Protein AF-A0A381U6I8-F1 (afdb_monomer)

Radius of gyration: 32.49 Å; Cα contacts (8 Å, |Δi|>4): 123; chains: 1; bounding box: 77×32×99 Å

Solvent-accessible surface area (backbone atoms only — not comparable to full-atom values): 7948 Å² total; per-residue (Å²): 135,83,81,80,77,75,92,71,79,56,65,40,66,15,83,84,80,64,48,78,37,58,36,44,81,39,62,80,62,62,54,72,64,23,63,78,66,75,34,58,67,69,58,69,40,68,92,40,56,45,62,28,28,57,75,61,49,57,67,33,68,68,45,46,50,50,54,52,51,52,55,49,40,70,77,53,51,96,74,75,63,76,67,75,45,58,11,88,74,34,66,47,64,86,43,49,61,91,74,58,82,70,60,43,29,77,85,67,50,73,48,91,53,86,80,72,70,83,75,75,81,78,82,87,128

InterPro domains:
  IPR001878 Zinc finger, CCHC-type [PS50158] (87-100)

Foldseek 3Di:
DDPDDDDDWPQDQFPPPRDGDTWDWDFQDDLVVCVVVVNVVSNPDPVRIDTGHPVVRCVDPVNVVVVVVVVVCVVPPPPVPVPQPQAPQARDGDDYVVPDPDQHHPVRHGRDDPVVPPPDDDDDD

Structure (mmCIF, N/CA/C/O backbone):
data_AF-A0A381U6I8-F1
#
_entry.id   AF-A0A381U6I8-F1
#
loop_
_atom_site.group_PDB
_atom_site.id
_atom_site.type_symbol
_atom_site.label_atom_id
_atom_site.label_alt_id
_atom_site.label_comp_id
_atom_site.label_asym_id
_atom_site.label_entity_id
_atom_site.label_seq_id
_atom_site.pdbx_PDB_ins_code
_atom_site.Cartn_x
_atom_site.Cartn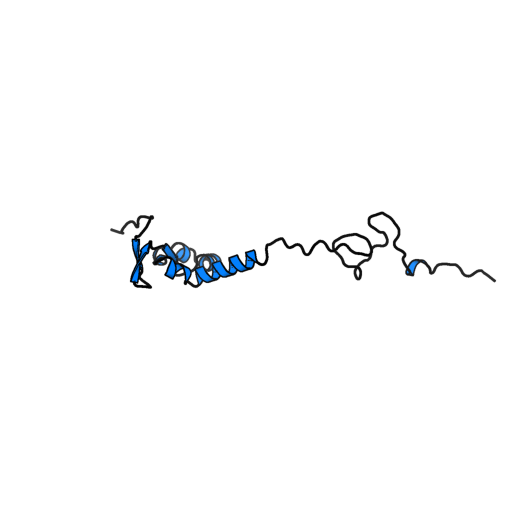_y
_atom_site.Cartn_z
_atom_site.occupancy
_atom_site.B_iso_or_equiv
_atom_site.auth_seq_id
_atom_site.auth_comp_id
_atom_site.auth_asym_id
_atom_site.auth_atom_id
_atom_site.pdbx_PDB_model_num
ATOM 1 N N . MET A 1 1 ? -6.699 6.931 39.848 1.00 33.78 1 MET A N 1
ATOM 2 C CA . MET A 1 1 ? -6.572 5.507 39.461 1.00 33.78 1 MET A CA 1
ATOM 3 C C . MET A 1 1 ? -6.774 5.409 37.953 1.00 33.78 1 MET A C 1
ATOM 5 O O . MET A 1 1 ? -7.890 5.603 37.490 1.00 33.78 1 MET A O 1
ATOM 9 N N . ALA A 1 2 ? -5.698 5.251 37.177 1.00 39.81 2 ALA A N 1
ATOM 10 C CA . ALA A 1 2 ? -5.779 5.159 35.717 1.00 39.81 2 ALA A CA 1
ATOM 11 C C . ALA A 1 2 ? -6.297 3.765 35.328 1.00 39.81 2 ALA A C 1
ATOM 13 O O . ALA A 1 2 ? -5.735 2.764 35.766 1.00 39.81 2 ALA A O 1
ATOM 14 N N . ARG A 1 3 ? -7.395 3.702 34.563 1.00 42.09 3 ARG A N 1
ATOM 15 C CA . ARG A 1 3 ? -7.977 2.438 34.086 1.00 42.09 3 ARG A CA 1
ATOM 16 C C . ARG A 1 3 ? -6.951 1.743 33.193 1.00 42.09 3 ARG A C 1
ATOM 18 O O . ARG A 1 3 ? -6.591 2.265 32.141 1.00 42.09 3 ARG A O 1
ATOM 25 N N . GLN A 1 4 ? -6.481 0.590 33.651 1.00 43.44 4 GLN A N 1
ATOM 26 C CA . GLN A 1 4 ? -5.663 -0.338 32.886 1.00 43.44 4 GLN A CA 1
ATOM 27 C C . GLN A 1 4 ? -6.492 -0.799 31.680 1.00 43.44 4 GLN A C 1
ATOM 29 O O . GLN A 1 4 ? -7.524 -1.447 31.841 1.00 43.44 4 GLN A O 1
ATOM 34 N N . TRP A 1 5 ? -6.111 -0.343 30.486 1.00 49.19 5 TRP A N 1
ATOM 35 C CA . TRP A 1 5 ? -6.815 -0.645 29.242 1.00 49.19 5 TRP A CA 1
ATOM 36 C C . TRP A 1 5 ? -6.384 -2.037 28.781 1.00 49.19 5 TRP A C 1
ATOM 38 O O . TRP A 1 5 ? -5.292 -2.215 28.238 1.00 49.19 5 TRP A O 1
ATOM 48 N N . ASP A 1 6 ? -7.213 -3.029 29.095 1.00 49.78 6 ASP A N 1
ATOM 49 C CA . ASP A 1 6 ? -6.976 -4.422 28.739 1.00 49.78 6 ASP A CA 1
ATOM 50 C C . ASP A 1 6 ? -7.016 -4.599 27.212 1.00 49.78 6 ASP A C 1
ATOM 52 O O . ASP A 1 6 ? -7.842 -4.011 26.507 1.00 49.78 6 ASP A O 1
ATOM 56 N N . LYS A 1 7 ? -6.036 -5.330 26.682 1.00 54.16 7 LYS A N 1
ATOM 57 C CA . LYS A 1 7 ? -5.533 -5.190 25.307 1.00 54.16 7 LYS A CA 1
ATOM 58 C C . LYS A 1 7 ? -6.258 -6.052 24.273 1.00 54.16 7 LYS A C 1
ATOM 60 O O . LYS A 1 7 ? -5.724 -6.248 23.185 1.00 54.16 7 LYS A O 1
ATOM 65 N N . THR A 1 8 ? -7.441 -6.578 24.569 1.00 51.66 8 THR A N 1
ATOM 66 C CA . THR A 1 8 ? -8.108 -7.542 23.682 1.00 51.66 8 THR A CA 1
ATOM 67 C C . THR A 1 8 ? -9.611 -7.263 23.587 1.00 51.66 8 THR A C 1
ATOM 69 O O . THR A 1 8 ? -10.317 -7.203 24.586 1.00 51.66 8 THR A O 1
ATOM 72 N N . ASP A 1 9 ? -10.078 -6.998 22.363 1.00 55.62 9 ASP A N 1
ATOM 73 C CA . ASP A 1 9 ? -11.489 -6.936 21.953 1.00 55.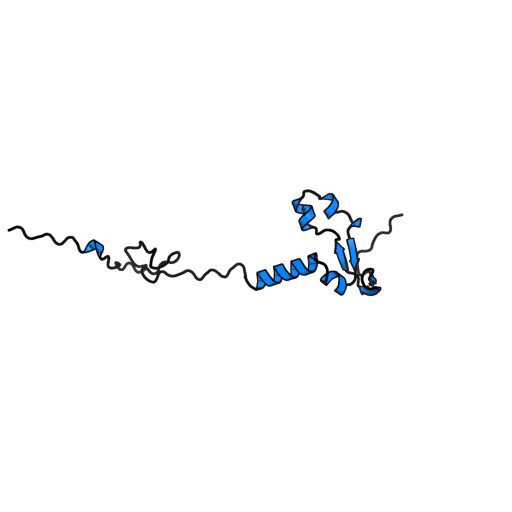62 9 ASP A CA 1
ATOM 74 C C . ASP A 1 9 ? -12.410 -5.957 22.705 1.00 55.62 9 ASP A C 1
ATOM 76 O O . ASP A 1 9 ? -13.419 -6.331 23.309 1.00 55.62 9 ASP A O 1
ATOM 80 N N . SER A 1 10 ? -12.149 -4.652 22.572 1.00 66.06 10 SER A N 1
ATOM 81 C CA . SER A 1 10 ? -13.109 -3.617 22.983 1.00 66.06 10 SER A CA 1
ATOM 82 C C . SER A 1 10 ? -14.293 -3.582 22.005 1.00 66.06 10 SER A C 1
ATOM 84 O O . SER A 1 10 ? -14.330 -2.802 21.053 1.00 66.06 10 SER A O 1
ATOM 86 N N . ARG A 1 11 ? -15.284 -4.455 22.216 1.00 73.25 11 ARG A N 1
ATOM 87 C CA . ARG A 1 11 ? -16.597 -4.335 21.565 1.00 73.25 11 ARG A CA 1
ATOM 88 C C . ARG A 1 11 ? -17.295 -3.100 22.122 1.00 73.25 11 ARG A C 1
ATOM 90 O O . ARG A 1 11 ? -17.460 -2.969 23.332 1.00 73.25 11 ARG A O 1
ATOM 97 N N . GLY A 1 12 ? -17.701 -2.185 21.252 1.00 84.25 12 GLY A N 1
ATOM 98 C CA . GLY A 1 12 ? -18.273 -0.920 21.690 1.00 84.25 12 GLY A CA 1
ATOM 99 C C . GLY A 1 12 ? -18.870 -0.105 20.558 1.00 84.25 12 GLY A C 1
ATOM 100 O O . GLY A 1 12 ? -18.839 -0.489 19.389 1.00 84.25 12 GLY A O 1
ATOM 101 N N . LYS A 1 13 ? -19.447 1.038 20.926 1.00 89.06 13 LYS A N 1
ATOM 102 C CA . LYS A 1 13 ? -19.983 2.002 19.970 1.00 89.06 13 LYS A CA 1
ATOM 103 C C . LYS A 1 13 ? -18.830 2.755 19.309 1.00 89.06 13 LYS A C 1
ATOM 105 O O . LYS A 1 13 ? -18.057 3.423 19.990 1.00 89.06 13 LYS A O 1
ATOM 110 N N . CYS A 1 14 ? -18.726 2.673 17.987 1.00 87.75 14 CYS A N 1
ATOM 111 C CA . CYS A 1 14 ? -17.749 3.428 17.215 1.00 87.75 14 CYS A CA 1
ATOM 112 C C . CYS A 1 14 ? -18.010 4.937 17.371 1.00 87.75 14 CYS A C 1
ATOM 114 O O . CYS A 1 14 ? -19.127 5.375 17.084 1.00 87.75 14 CYS A O 1
ATOM 116 N N . PRO A 1 15 ? -17.016 5.753 17.759 1.00 87.12 15 PRO A N 1
ATOM 117 C CA . PRO A 1 15 ? -17.203 7.195 17.929 1.00 87.12 15 PRO A CA 1
ATOM 118 C C . PRO A 1 15 ? -17.381 7.939 16.596 1.00 87.12 15 PRO A C 1
ATOM 120 O O . PRO A 1 15 ? -17.862 9.065 16.593 1.00 87.12 15 PRO A O 1
ATOM 123 N N . VAL A 1 16 ? -17.020 7.315 15.469 1.00 86.56 16 VAL A N 1
ATOM 124 C CA . VAL A 1 16 ? -17.126 7.917 14.131 1.00 86.56 16 VAL A CA 1
ATOM 125 C C . VAL A 1 16 ? -18.507 7.682 13.521 1.00 86.56 16 VAL A C 1
ATOM 127 O O . VAL A 1 16 ? -19.173 8.629 13.121 1.00 86.56 16 VAL A O 1
ATOM 130 N N . CYS A 1 17 ? -18.959 6.426 13.449 1.00 90.12 17 CYS A N 1
ATOM 131 C CA . CYS A 1 17 ? -20.225 6.076 12.789 1.00 90.12 17 CYS A CA 1
ATOM 132 C C . CYS A 1 17 ? -21.364 5.710 13.750 1.00 90.12 17 CYS A C 1
ATOM 134 O O . CYS A 1 17 ? -22.482 5.462 13.308 1.00 90.12 17 CYS A O 1
ATOM 136 N N . GLY A 1 18 ? -21.096 5.606 15.054 1.00 86.75 18 GLY A N 1
ATOM 137 C CA . GLY A 1 18 ? -22.096 5.260 16.063 1.00 86.75 18 GLY A CA 1
ATOM 138 C C . GLY A 1 18 ? -22.542 3.793 16.079 1.00 86.75 18 GLY A C 1
ATOM 139 O O . GLY A 1 18 ? -23.402 3.447 16.887 1.00 86.75 18 GLY A O 1
ATOM 140 N N . GLN A 1 19 ? -21.985 2.927 15.228 1.00 88.75 19 GLN A N 1
ATOM 141 C CA . GLN A 1 19 ? -22.334 1.502 15.180 1.00 88.75 19 GLN A CA 1
ATOM 142 C C . GLN A 1 19 ? -21.631 0.706 16.285 1.00 88.75 19 GLN A C 1
ATOM 144 O O . GLN A 1 19 ? -20.475 0.981 16.602 1.00 88.75 19 GLN A O 1
ATOM 149 N N . HIS A 1 20 ? -22.303 -0.308 16.836 1.00 88.00 20 HIS A N 1
ATOM 150 C CA . HIS A 1 20 ? -21.683 -1.265 17.755 1.00 88.00 20 HIS A CA 1
ATOM 151 C C . HIS A 1 20 ? -20.894 -2.315 16.972 1.00 88.00 20 HIS A C 1
ATOM 153 O O . HIS A 1 20 ? -21.460 -3.027 16.146 1.00 88.00 20 HIS A O 1
ATOM 159 N N . ALA A 1 21 ? -19.592 -2.399 17.223 1.00 85.75 21 ALA A N 1
ATOM 160 C CA . ALA A 1 21 ? -18.692 -3.340 16.568 1.00 85.75 21 ALA A CA 1
ATOM 161 C C . ALA A 1 21 ? -17.458 -3.596 17.442 1.00 85.75 21 ALA A C 1
ATOM 163 O O . ALA A 1 21 ? -17.241 -2.920 18.449 1.00 85.75 21 ALA A O 1
ATOM 164 N N . THR A 1 22 ? -16.622 -4.547 17.037 1.00 87.44 22 THR A N 1
ATOM 165 C CA . THR A 1 22 ? -15.250 -4.637 17.544 1.00 87.44 22 THR A CA 1
ATOM 166 C C . THR A 1 22 ? -14.474 -3.399 17.092 1.00 87.44 22 THR A C 1
ATOM 168 O O . THR A 1 22 ? -14.527 -3.023 15.914 1.00 87.44 22 THR A O 1
ATOM 171 N N . LEU A 1 23 ? -13.800 -2.740 18.033 1.00 86.88 23 LEU A N 1
ATOM 172 C CA . LEU A 1 23 ? -13.030 -1.533 17.769 1.00 86.88 23 LEU A CA 1
ATOM 173 C C . LEU A 1 23 ? -11.539 -1.859 17.632 1.00 86.88 23 LEU A C 1
ATOM 175 O O . LEU A 1 23 ? -10.938 -2.464 18.515 1.00 86.88 23 LEU A O 1
ATOM 179 N N . ASP A 1 24 ? -10.957 -1.406 16.530 1.00 85.00 24 ASP A N 1
ATOM 180 C CA . ASP A 1 24 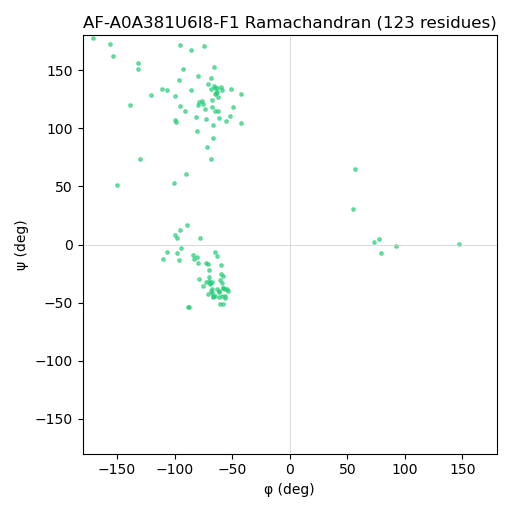? -9.543 -1.527 16.191 1.00 85.00 24 ASP A CA 1
ATOM 181 C C . ASP A 1 24 ? -8.811 -0.232 16.603 1.00 85.00 24 ASP A C 1
ATOM 183 O O . ASP A 1 24 ? -9.382 0.863 16.477 1.00 85.00 24 ASP A O 1
ATOM 187 N N . PRO A 1 25 ? -7.576 -0.306 17.126 1.00 84.94 25 PRO A N 1
ATOM 188 C CA . PRO A 1 25 ? -6.809 0.874 17.506 1.00 84.94 25 PRO A CA 1
ATOM 189 C C . PRO A 1 25 ? -6.279 1.625 16.274 1.00 84.94 25 PRO A C 1
ATOM 191 O O . PRO A 1 25 ? -5.413 1.144 15.549 1.00 84.94 25 PRO A O 1
ATOM 194 N N . GLN A 1 26 ? -6.729 2.862 16.089 1.00 82.88 26 GLN A N 1
ATOM 195 C CA . GLN A 1 26 ? -6.246 3.791 15.072 1.00 82.88 26 GLN A CA 1
ATOM 196 C C . GLN A 1 26 ? -5.387 4.885 15.713 1.00 82.88 26 GLN A C 1
ATOM 198 O O . GLN A 1 26 ? -5.792 5.524 16.680 1.00 82.88 26 GLN A O 1
ATOM 203 N N . HIS A 1 27 ? -4.223 5.172 15.134 1.00 78.94 27 HIS A N 1
ATOM 204 C CA . HIS A 1 27 ? -3.397 6.301 15.564 1.00 78.94 27 HIS A CA 1
ATOM 205 C C . HIS A 1 27 ? -3.856 7.592 14.860 1.00 78.94 27 HIS A C 1
ATOM 207 O O . HIS A 1 27 ? -4.036 7.593 13.645 1.00 78.94 27 HIS A O 1
ATOM 213 N N . ILE A 1 28 ? -4.028 8.696 15.599 1.00 79.94 28 ILE A N 1
ATOM 214 C CA . ILE A 1 28 ? -4.369 10.027 15.044 1.00 79.94 28 ILE A CA 1
ATOM 215 C C . ILE A 1 28 ? -3.208 10.596 14.213 1.00 79.94 28 ILE A C 1
ATOM 217 O O . ILE A 1 28 ? -3.413 11.333 13.254 1.00 79.94 28 ILE A O 1
ATOM 221 N N . THR A 1 29 ? -1.970 10.273 14.587 1.00 76.06 29 THR A N 1
ATOM 222 C CA . THR A 1 29 ? -0.771 10.627 13.821 1.00 76.06 29 THR A CA 1
ATOM 223 C C . THR A 1 29 ? -0.043 9.352 13.444 1.00 76.06 29 THR A C 1
ATOM 225 O O . THR A 1 29 ? 0.251 8.538 14.321 1.00 76.06 29 THR A O 1
ATOM 228 N N . SER A 1 30 ? 0.274 9.198 12.164 1.00 70.19 30 SER A N 1
ATOM 229 C CA . SER A 1 30 ? 0.980 8.039 11.631 1.00 70.19 30 SER A CA 1
ATOM 230 C C . SER A 1 30 ? 2.348 7.875 12.302 1.00 70.19 30 SER A C 1
ATOM 232 O O . SER A 1 30 ? 3.123 8.831 12.388 1.00 70.19 30 SER A O 1
ATOM 234 N N . GLN A 1 31 ? 2.672 6.651 12.728 1.00 67.19 31 GLN A N 1
ATOM 235 C CA . GLN A 1 31 ? 3.951 6.334 13.379 1.00 67.19 31 GLN A CA 1
ATOM 236 C C . GLN A 1 31 ? 5.156 6.725 12.507 1.00 67.19 31 GLN A C 1
ATOM 238 O O . GLN A 1 31 ? 6.050 7.422 12.985 1.00 67.19 31 GLN A O 1
ATOM 243 N N . GLY A 1 32 ? 5.118 6.425 11.203 1.00 67.69 32 GLY A N 1
ATOM 244 C CA . GLY A 1 32 ? 6.225 6.738 10.290 1.00 67.69 32 GLY A CA 1
ATOM 245 C C . GLY A 1 32 ? 6.559 8.232 10.180 1.00 67.69 32 GLY A C 1
ATOM 246 O O . GLY A 1 32 ? 7.724 8.591 10.031 1.00 67.69 32 GLY A O 1
ATOM 247 N N . ASN A 1 33 ? 5.574 9.127 10.334 1.00 66.69 33 ASN A N 1
ATOM 248 C CA . ASN A 1 33 ? 5.834 10.572 10.326 1.00 66.69 33 ASN A CA 1
ATOM 249 C C . ASN A 1 33 ? 6.539 11.032 11.614 1.00 66.69 33 ASN A C 1
ATOM 251 O O . ASN A 1 33 ? 7.346 11.957 11.605 1.00 66.69 33 ASN A O 1
ATOM 255 N N . THR A 1 34 ? 6.250 10.368 12.736 1.00 64.12 34 THR A N 1
ATOM 256 C CA . THR A 1 34 ? 6.857 10.693 14.034 1.00 64.12 34 THR A CA 1
ATOM 257 C C . THR A 1 34 ? 8.278 10.147 14.183 1.00 64.12 34 THR A C 1
ATOM 259 O O . THR A 1 34 ? 9.098 10.771 14.857 1.00 64.12 34 THR A O 1
ATOM 262 N N . GLU A 1 35 ? 8.590 9.031 13.518 1.00 62.66 35 GLU A N 1
ATOM 263 C CA . GLU A 1 35 ? 9.931 8.432 13.497 1.00 62.66 35 GLU A CA 1
ATOM 264 C C . GLU A 1 35 ? 10.917 9.272 12.671 1.00 62.66 35 GLU A C 1
ATOM 266 O O . GLU A 1 35 ? 12.022 9.545 13.136 1.00 62.66 35 GLU A O 1
ATOM 271 N N . GLY A 1 36 ? 10.501 9.777 11.503 1.00 61.94 36 GLY A N 1
ATOM 272 C CA . GLY A 1 36 ? 11.349 10.618 10.645 1.00 61.94 36 GLY A CA 1
ATOM 273 C C . GLY A 1 36 ? 11.647 12.019 11.202 1.00 61.94 36 GLY A C 1
ATOM 274 O O . GLY A 1 36 ? 12.646 12.627 10.830 1.00 61.94 36 GLY A O 1
ATOM 275 N N . ALA A 1 37 ? 10.813 12.526 12.115 1.00 66.88 37 ALA A N 1
ATOM 276 C CA . ALA A 1 37 ? 10.930 13.874 12.681 1.00 66.88 37 ALA A CA 1
ATOM 277 C C . ALA A 1 37 ? 11.598 13.919 14.073 1.00 66.88 37 ALA A C 1
ATOM 279 O O . ALA A 1 37 ? 11.577 14.962 14.725 1.00 66.88 37 ALA A O 1
ATOM 280 N N . ASN A 1 38 ? 12.156 12.801 14.562 1.00 69.94 38 ASN A N 1
ATOM 281 C CA . ASN A 1 38 ? 12.676 12.657 15.932 1.00 69.94 38 ASN A CA 1
ATOM 282 C C . ASN A 1 38 ? 11.635 13.004 17.025 1.00 69.94 38 ASN A C 1
ATOM 284 O O . ASN A 1 38 ? 11.959 13.461 18.120 1.00 69.94 38 ASN A O 1
ATOM 288 N N . GLN A 1 39 ? 10.350 12.776 16.744 1.00 72.06 39 GLN A N 1
ATOM 289 C CA . GLN A 1 39 ? 9.246 13.055 17.663 1.00 72.06 39 GLN A CA 1
ATOM 290 C C . GLN A 1 39 ? 8.785 11.769 18.356 1.00 72.06 39 GLN A C 1
ATOM 292 O O . GLN A 1 39 ? 7.604 11.428 18.368 1.00 72.06 39 GLN A O 1
ATOM 297 N N . GLN A 1 40 ? 9.728 11.049 18.967 1.00 68.81 40 GLN A N 1
ATOM 298 C CA . GLN A 1 40 ? 9.500 9.735 19.591 1.00 68.81 40 GLN A CA 1
ATOM 299 C C . GLN A 1 40 ? 8.415 9.766 20.682 1.00 68.81 40 GLN A C 1
ATOM 301 O O . GLN A 1 40 ? 7.724 8.772 20.912 1.00 68.81 40 GLN A O 1
ATOM 306 N N . TRP A 1 41 ? 8.214 10.924 21.322 1.00 71.38 41 TRP A N 1
ATOM 307 C CA . TRP A 1 41 ? 7.137 11.120 22.291 1.00 71.38 41 TRP A CA 1
ATOM 308 C C . TRP A 1 41 ? 5.752 10.974 21.647 1.00 71.38 41 TRP A C 1
ATOM 310 O O . TRP A 1 41 ? 4.864 10.370 22.241 1.00 71.38 41 TRP A O 1
ATOM 320 N N . LEU A 1 42 ? 5.570 11.456 20.412 1.00 68.19 42 LEU A N 1
ATOM 321 C CA . LEU A 1 42 ? 4.315 11.333 19.672 1.00 68.19 42 LEU A CA 1
ATOM 322 C C . LEU A 1 42 ? 4.049 9.887 19.250 1.00 68.19 42 LEU A C 1
ATOM 324 O O . LEU A 1 42 ? 2.887 9.501 19.186 1.00 68.19 42 LEU A O 1
ATOM 328 N N . ALA A 1 43 ? 5.099 9.106 18.981 1.00 65.75 43 ALA A N 1
ATOM 329 C CA . ALA A 1 43 ? 4.987 7.697 18.608 1.00 65.75 43 ALA A CA 1
ATOM 330 C C . ALA A 1 43 ? 4.520 6.820 19.783 1.00 65.75 43 ALA A C 1
ATOM 332 O O . ALA A 1 43 ? 3.795 5.848 19.588 1.00 65.75 43 ALA A O 1
ATOM 333 N N . ARG A 1 44 ? 4.934 7.169 21.009 1.00 66.62 44 ARG A N 1
ATOM 334 C CA . ARG A 1 44 ? 4.645 6.410 22.240 1.00 66.62 44 ARG A CA 1
ATOM 335 C C . ARG A 1 44 ? 3.468 6.965 23.047 1.00 66.62 44 ARG A C 1
ATOM 337 O O . ARG A 1 44 ? 3.063 6.348 24.032 1.00 66.62 44 ARG A O 1
ATOM 344 N N . ASN A 1 45 ? 2.924 8.122 22.662 1.00 70.56 45 ASN A N 1
ATOM 345 C CA . ASN A 1 45 ? 1.821 8.749 23.380 1.00 70.56 45 ASN A CA 1
ATOM 346 C C . ASN A 1 45 ? 0.508 7.986 23.150 1.00 70.56 45 ASN A C 1
ATOM 348 O O . ASN A 1 45 ? -0.117 8.092 22.094 1.00 70.56 45 ASN A O 1
ATOM 352 N N . GLN A 1 46 ? 0.059 7.280 24.187 1.00 61.44 46 GLN A N 1
ATOM 353 C CA . GLN A 1 46 ? -1.195 6.521 24.198 1.00 61.44 46 GLN A CA 1
ATOM 354 C C . GLN A 1 46 ? -2.425 7.406 23.945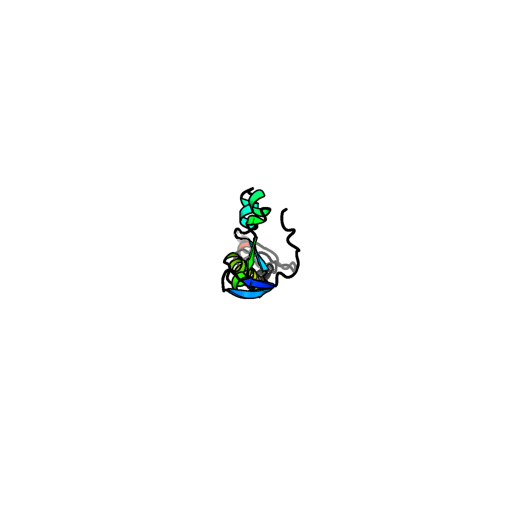 1.00 61.44 46 GLN A C 1
ATOM 356 O O . GLN A 1 46 ? -3.409 6.930 23.389 1.00 61.44 46 GLN A O 1
ATOM 361 N N . GLY A 1 47 ? -2.352 8.708 24.256 1.00 72.56 47 GLY A N 1
ATOM 362 C CA . GLY A 1 47 ? -3.424 9.669 23.971 1.00 72.56 47 GLY A CA 1
ATOM 363 C C . GLY A 1 47 ? -3.699 9.895 22.480 1.00 72.56 47 GLY A C 1
ATOM 364 O O . GLY A 1 47 ? -4.651 10.588 22.135 1.00 72.56 47 GLY A O 1
ATOM 365 N N . LYS A 1 48 ? -2.884 9.326 21.584 1.00 73.25 48 LYS A N 1
ATOM 366 C CA . LYS A 1 48 ? -3.111 9.363 20.135 1.00 73.25 48 LYS A CA 1
ATOM 367 C C . LYS A 1 48 ? -3.839 8.146 19.581 1.00 73.25 48 LYS A C 1
ATOM 369 O O . LYS A 1 48 ? -4.062 8.103 18.373 1.00 73.25 48 LYS A O 1
ATOM 374 N N . ILE A 1 49 ? -4.153 7.157 20.408 1.00 79.25 49 ILE A N 1
ATOM 375 C CA . ILE A 1 49 ? -4.823 5.941 19.959 1.00 79.25 49 ILE A CA 1
ATOM 376 C C . ILE A 1 49 ? -6.321 6.111 20.195 1.00 79.25 49 ILE A C 1
ATOM 378 O O . ILE A 1 49 ? -6.769 6.288 21.325 1.00 79.25 49 ILE A O 1
ATOM 382 N N . VAL A 1 50 ? -7.097 6.059 19.118 1.00 83.62 50 VAL A N 1
ATOM 383 C CA . VAL A 1 50 ? -8.560 6.042 19.154 1.00 83.62 50 VAL A CA 1
ATOM 384 C C . VAL A 1 50 ? -9.053 4.675 18.706 1.00 83.62 50 VAL A C 1
ATOM 386 O O . VAL A 1 50 ? -8.589 4.137 17.708 1.00 83.62 50 VAL A O 1
ATOM 389 N N . HIS A 1 51 ? -9.999 4.100 19.439 1.00 86.69 51 HIS A N 1
ATOM 390 C CA . HIS A 1 51 ? -10.602 2.816 19.091 1.00 86.69 51 HIS A CA 1
ATOM 391 C C . HIS A 1 51 ? -11.836 3.055 18.212 1.00 86.69 51 HIS A C 1
ATOM 393 O O . HIS A 1 51 ? -12.812 3.662 18.658 1.00 86.69 51 HIS A O 1
ATOM 399 N N . ILE A 1 52 ? -11.796 2.602 16.957 1.00 89.06 52 ILE A N 1
ATOM 400 C CA . ILE A 1 52 ? -12.863 2.811 15.962 1.00 89.06 52 ILE A CA 1
ATOM 401 C C . ILE A 1 52 ? -13.217 1.499 15.258 1.00 89.06 52 ILE A C 1
ATOM 403 O O . ILE A 1 52 ? -12.414 0.575 15.222 1.00 89.06 52 ILE A O 1
ATOM 407 N N . CYS A 1 53 ? -14.425 1.375 14.699 1.00 90.50 53 CYS A N 1
ATOM 408 C CA . CYS A 1 53 ? -14.797 0.140 14.002 1.00 90.50 53 CYS A CA 1
ATOM 409 C C . CYS A 1 53 ? -13.944 -0.072 12.746 1.00 90.50 53 CYS A C 1
ATOM 411 O O . CYS A 1 53 ? -13.521 0.896 12.107 1.00 90.50 53 CYS A O 1
ATOM 413 N N . ARG A 1 54 ? -13.759 -1.337 12.341 1.00 87.44 54 ARG A N 1
ATOM 414 C CA . ARG A 1 54 ? -12.901 -1.689 11.199 1.00 87.44 54 ARG A CA 1
ATOM 415 C C . ARG A 1 54 ? -13.269 -0.955 9.907 1.00 87.44 54 ARG A C 1
ATOM 417 O O . ARG A 1 54 ? -12.397 -0.469 9.200 1.00 87.44 54 ARG A O 1
ATOM 424 N N . LYS A 1 55 ? -14.567 -0.771 9.650 1.00 88.69 55 LYS A N 1
ATOM 425 C CA . LYS A 1 55 ? -15.056 -0.005 8.494 1.00 88.69 55 LYS A CA 1
ATOM 426 C C . LYS A 1 55 ? -14.548 1.441 8.491 1.00 88.69 55 LYS A C 1
ATOM 428 O O . LYS A 1 55 ? -14.143 1.935 7.447 1.00 88.69 55 LYS A O 1
ATOM 433 N N . CYS A 1 56 ? -14.581 2.118 9.639 1.00 87.69 56 CYS A N 1
ATOM 434 C CA . CYS A 1 56 ? -14.074 3.485 9.761 1.00 87.69 56 CYS A CA 1
ATOM 435 C C . CYS A 1 56 ? -12.543 3.521 9.782 1.00 87.69 56 CYS A C 1
ATOM 437 O O . CYS A 1 56 ? -11.962 4.426 9.197 1.00 87.69 56 CYS A O 1
ATOM 439 N N . HIS A 1 57 ? -11.894 2.525 10.390 1.00 86.19 57 HIS A N 1
ATOM 440 C CA . HIS A 1 57 ? -10.441 2.358 10.342 1.00 86.19 57 HIS A CA 1
ATOM 441 C C . HIS A 1 57 ? -9.928 2.279 8.896 1.00 86.19 57 HIS A C 1
ATOM 443 O O . HIS A 1 57 ? -9.005 2.995 8.516 1.00 86.19 57 HIS A O 1
ATOM 449 N N . ASP A 1 58 ? -10.583 1.490 8.046 1.00 84.56 58 ASP A N 1
ATOM 450 C CA . ASP A 1 58 ? -10.161 1.290 6.655 1.00 84.56 58 ASP A CA 1
ATOM 451 C C . ASP A 1 58 ? -10.414 2.512 5.752 1.00 84.56 58 ASP A C 1
ATOM 453 O O . ASP A 1 58 ? -9.812 2.635 4.685 1.00 84.56 58 ASP A O 1
ATOM 457 N N . GLN A 1 59 ? -11.252 3.453 6.199 1.00 84.44 59 GLN A N 1
ATOM 458 C CA . GLN A 1 59 ? -11.465 4.750 5.547 1.00 84.44 59 GLN A CA 1
ATOM 459 C C . GLN A 1 59 ? -10.429 5.807 5.948 1.00 84.44 59 GLN A C 1
ATOM 461 O O . GLN A 1 59 ? -10.396 6.882 5.348 1.00 84.44 59 GLN A O 1
ATOM 466 N N . MET A 1 60 ? -9.584 5.544 6.947 1.00 82.00 60 MET A N 1
ATOM 467 C CA . MET A 1 60 ? -8.570 6.504 7.374 1.00 82.00 60 MET A CA 1
ATOM 468 C C . MET A 1 60 ? -7.497 6.672 6.300 1.00 82.00 60 MET A C 1
ATOM 470 O O . MET A 1 60 ? -7.089 5.710 5.645 1.00 82.00 60 MET A O 1
ATOM 474 N N . ALA A 1 61 ? -7.003 7.905 6.149 1.00 77.31 61 ALA A N 1
ATOM 475 C CA . ALA A 1 61 ? -5.989 8.258 5.154 1.00 77.31 61 ALA A CA 1
ATOM 476 C C . ALA A 1 61 ? -4.745 7.362 5.245 1.00 77.31 61 ALA A C 1
ATOM 478 O O . ALA A 1 61 ? -4.244 6.912 4.217 1.00 77.31 61 ALA A O 1
ATOM 479 N N . ASP A 1 62 ? -4.310 7.036 6.464 1.00 74.44 62 ASP A N 1
ATOM 480 C CA . ASP A 1 62 ? -3.191 6.123 6.698 1.00 74.44 62 ASP A CA 1
ATOM 481 C C . ASP A 1 62 ? -3.461 4.714 6.158 1.00 74.44 62 ASP A C 1
ATOM 483 O O . ASP A 1 62 ? -2.606 4.142 5.482 1.00 74.44 62 ASP A O 1
ATOM 487 N N . SER A 1 63 ? -4.652 4.162 6.416 1.00 76.88 63 SER A N 1
ATOM 488 C CA . SER A 1 63 ? -5.033 2.825 5.942 1.00 76.88 63 SER A CA 1
ATOM 489 C C . SER A 1 63 ? -5.150 2.797 4.415 1.00 76.88 63 SER A C 1
ATOM 491 O O . SER A 1 63 ? -4.563 1.944 3.747 1.00 76.88 63 SER A O 1
ATOM 493 N N . MET A 1 64 ? -5.800 3.806 3.827 1.00 81.56 64 MET A N 1
ATOM 494 C CA . MET A 1 64 ? -5.886 3.951 2.372 1.00 81.56 64 MET A CA 1
ATOM 495 C C . MET A 1 64 ? -4.511 4.113 1.714 1.00 81.56 64 MET A C 1
ATOM 497 O O . MET A 1 64 ? -4.277 3.544 0.646 1.00 81.56 64 MET A O 1
ATOM 501 N N . MET A 1 65 ? -3.601 4.880 2.323 1.00 81.00 65 MET A N 1
ATOM 502 C CA . MET A 1 65 ? -2.250 5.080 1.799 1.00 81.00 65 MET A CA 1
ATOM 503 C C . MET A 1 65 ? -1.454 3.773 1.814 1.00 81.00 65 MET A C 1
ATOM 505 O O . MET A 1 65 ? -0.852 3.436 0.796 1.00 81.00 65 MET A O 1
ATOM 509 N N . ARG A 1 66 ? -1.509 2.994 2.905 1.00 80.69 66 ARG A N 1
ATOM 510 C CA . ARG A 1 66 ? -0.877 1.662 2.973 1.00 80.69 66 ARG A CA 1
ATOM 511 C C . ARG A 1 66 ? -1.409 0.735 1.885 1.00 80.69 66 ARG A C 1
ATOM 513 O O . ARG A 1 66 ? -0.621 0.261 1.076 1.00 80.69 66 ARG A O 1
ATOM 520 N N . ASN A 1 67 ? -2.732 0.613 1.765 1.00 82.75 67 ASN A N 1
ATOM 521 C CA . ASN A 1 67 ? -3.365 -0.219 0.737 1.00 82.75 67 ASN A CA 1
ATOM 522 C C . ASN A 1 67 ? -2.953 0.193 -0.689 1.00 82.75 67 ASN A C 1
ATOM 524 O O . ASN A 1 67 ? -2.781 -0.650 -1.567 1.00 82.75 67 ASN A O 1
ATOM 528 N N . ARG A 1 68 ? -2.799 1.499 -0.956 1.00 86.62 68 ARG A N 1
ATOM 529 C CA . ARG A 1 68 ? -2.317 1.996 -2.258 1.00 86.62 68 ARG A CA 1
ATOM 530 C C . ARG A 1 68 ? -0.857 1.630 -2.509 1.00 86.62 68 ARG A C 1
ATOM 532 O O . ARG A 1 68 ? -0.517 1.284 -3.639 1.00 86.62 68 ARG A O 1
ATOM 539 N N . LEU A 1 69 ? -0.004 1.736 -1.491 1.00 83.50 69 LEU A N 1
ATOM 540 C CA . LEU A 1 69 ? 1.410 1.374 -1.592 1.00 83.50 69 LEU A CA 1
ATOM 541 C C . LEU A 1 69 ? 1.583 -0.132 -1.810 1.00 83.50 69 LEU A C 1
ATOM 543 O O . LEU A 1 69 ? 2.334 -0.518 -2.701 1.00 83.50 69 LEU A O 1
ATOM 547 N N . GLU A 1 70 ? 0.839 -0.957 -1.074 1.00 85.19 70 GLU A N 1
ATOM 548 C CA . GLU A 1 70 ? 0.828 -2.416 -1.229 1.00 85.19 70 GLU A CA 1
ATOM 549 C C . GLU A 1 70 ? 0.373 -2.815 -2.636 1.00 85.19 70 GLU A C 1
ATOM 551 O O . GLU A 1 70 ? 1.130 -3.464 -3.353 1.00 85.19 70 GLU A O 1
ATOM 556 N N . LYS A 1 71 ? -0.767 -2.297 -3.117 1.00 86.12 71 LYS A N 1
ATOM 557 C CA . LYS A 1 71 ? -1.229 -2.537 -4.500 1.00 86.12 71 LYS A CA 1
ATOM 558 C C . LYS A 1 71 ? -0.220 -2.094 -5.559 1.00 86.12 71 LYS A C 1
ATOM 560 O O . LYS A 1 71 ? -0.072 -2.733 -6.600 1.00 86.12 71 LYS A O 1
ATOM 565 N N . LYS A 1 72 ? 0.484 -0.980 -5.328 1.00 82.50 72 LYS A N 1
ATOM 566 C CA . LYS A 1 72 ? 1.534 -0.505 -6.241 1.00 82.50 72 LYS A CA 1
ATOM 567 C C . LYS A 1 72 ? 2.740 -1.450 -6.253 1.00 82.50 72 LYS A C 1
ATOM 569 O O . LYS A 1 72 ? 3.318 -1.651 -7.323 1.00 82.50 72 LYS A O 1
ATOM 574 N N . ALA A 1 73 ? 3.107 -2.004 -5.098 1.00 81.06 73 ALA A N 1
ATOM 575 C CA . ALA A 1 73 ? 4.177 -2.988 -4.969 1.00 81.06 73 ALA A CA 1
ATOM 576 C C . ALA A 1 73 ? 3.803 -4.323 -5.633 1.00 81.06 73 ALA A C 1
ATOM 578 O O . ALA A 1 73 ? 4.625 -4.890 -6.344 1.00 81.06 73 ALA A O 1
ATOM 579 N N . GLU A 1 74 ? 2.553 -4.772 -5.503 1.00 79.94 74 GLU A N 1
ATOM 580 C CA . GLU A 1 74 ? 2.037 -5.949 -6.219 1.00 79.94 74 GLU A CA 1
ATOM 581 C C . GLU A 1 74 ? 2.076 -5.755 -7.744 1.00 79.94 74 GLU A C 1
ATOM 583 O O . GLU A 1 74 ? 2.464 -6.658 -8.484 1.00 79.94 74 GLU A O 1
ATOM 588 N N . ALA A 1 75 ? 1.729 -4.558 -8.234 1.00 80.56 75 ALA A N 1
ATOM 589 C CA . ALA A 1 75 ? 1.780 -4.237 -9.661 1.00 80.56 75 ALA A CA 1
ATOM 590 C C . ALA A 1 75 ? 3.216 -4.125 -10.214 1.00 80.56 75 ALA A C 1
ATOM 592 O O . ALA A 1 75 ? 3.444 -4.354 -11.405 1.00 80.56 75 ALA A O 1
ATOM 593 N N . ASN A 1 76 ? 4.187 -3.763 -9.370 1.00 67.69 76 ASN A N 1
ATOM 594 C CA . ASN A 1 76 ? 5.597 -3.624 -9.732 1.00 67.69 76 ASN A CA 1
ATOM 595 C C . ASN A 1 76 ? 6.473 -4.392 -8.737 1.00 67.69 76 ASN A C 1
ATOM 597 O O . ASN A 1 76 ? 7.146 -3.766 -7.912 1.00 67.69 76 ASN A O 1
ATOM 601 N N . PRO A 1 77 ? 6.482 -5.735 -8.806 1.00 68.56 77 PRO A N 1
ATOM 602 C CA . PRO A 1 77 ? 7.280 -6.533 -7.895 1.00 68.56 77 PRO A CA 1
ATOM 603 C C . PRO A 1 77 ? 8.764 -6.154 -8.039 1.00 68.56 77 PRO A C 1
ATOM 605 O O . PRO A 1 77 ? 9.251 -6.010 -9.174 1.00 68.56 77 PRO A O 1
ATOM 608 N N . PRO A 1 78 ? 9.498 -5.985 -6.922 1.00 57.09 78 PRO A N 1
ATOM 609 C CA . PRO A 1 78 ? 10.932 -5.725 -6.943 1.00 57.09 78 PRO A CA 1
ATOM 610 C C . PRO A 1 78 ? 11.627 -6.973 -7.494 1.00 57.09 78 PRO A C 1
ATOM 612 O O . PRO A 1 78 ? 11.885 -7.926 -6.771 1.00 57.09 78 PRO A O 1
ATOM 615 N N . GLY A 1 79 ? 11.839 -7.016 -8.808 1.00 57.56 79 GLY A N 1
ATOM 616 C CA . GLY A 1 79 ? 12.315 -8.235 -9.463 1.00 57.56 79 GLY A CA 1
ATOM 617 C C . GLY A 1 79 ? 11.824 -8.478 -10.883 1.00 57.56 79 GLY A C 1
ATOM 618 O O . GLY A 1 79 ? 12.269 -9.446 -11.491 1.00 57.56 79 GLY A O 1
ATOM 619 N N . LYS A 1 80 ? 11.003 -7.601 -11.484 1.00 52.88 80 LYS A N 1
ATOM 620 C CA . LYS A 1 80 ? 10.973 -7.514 -12.956 1.00 52.88 80 LYS A CA 1
ATOM 621 C C . LYS A 1 80 ? 12.313 -6.930 -13.417 1.00 52.88 80 LYS A C 1
ATOM 623 O O . LYS A 1 80 ? 12.411 -5.759 -13.785 1.00 52.88 80 LYS A O 1
ATOM 628 N N . SER A 1 81 ? 13.372 -7.739 -13.344 1.00 57.03 81 SER A N 1
ATOM 629 C CA . SER A 1 81 ? 14.567 -7.524 -14.141 1.00 57.03 81 SER A CA 1
ATOM 630 C C . SER A 1 81 ? 14.050 -7.318 -15.557 1.00 57.03 81 SER A C 1
ATOM 632 O O . SER A 1 81 ? 13.321 -8.150 -16.101 1.00 57.03 81 SER A O 1
ATOM 634 N N . ARG A 1 82 ? 14.303 -6.140 -16.134 1.00 58.09 82 ARG A N 1
ATOM 635 C CA . ARG A 1 82 ? 14.151 -5.989 -17.580 1.00 58.09 82 ARG A CA 1
ATOM 636 C C . ARG A 1 82 ? 15.054 -7.084 -18.126 1.00 58.09 82 ARG A C 1
ATOM 638 O O . ARG A 1 82 ? 16.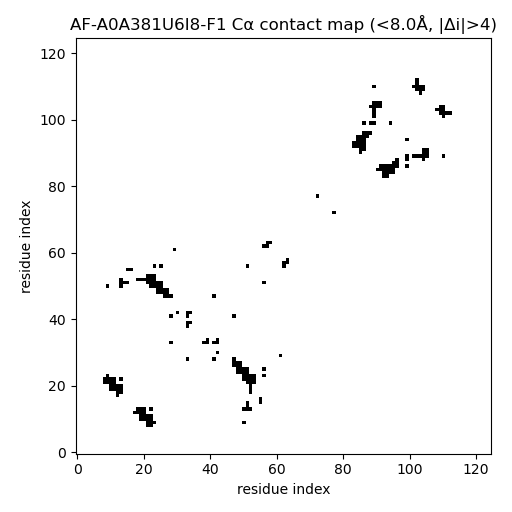257 -6.977 -17.891 1.00 58.09 82 ARG A O 1
ATOM 645 N N . GLY A 1 83 ? 14.455 -8.164 -18.644 1.00 57.19 83 GLY A N 1
ATOM 646 C CA . GLY A 1 83 ? 15.154 -9.419 -18.918 1.00 57.19 83 GLY A CA 1
ATOM 647 C C . GLY A 1 83 ? 16.502 -9.103 -19.531 1.00 57.19 83 GLY A C 1
ATOM 648 O O . GLY A 1 83 ? 16.555 -8.235 -20.402 1.00 57.19 83 GLY A O 1
ATOM 649 N N . GLU A 1 84 ? 17.570 -9.685 -18.979 1.00 65.94 84 GLU A N 1
ATOM 650 C CA . GLU A 1 84 ? 18.942 -9.389 -19.378 1.00 65.94 84 GLU A CA 1
ATOM 651 C C . GLU A 1 84 ? 19.016 -9.289 -20.900 1.00 65.94 84 GLU A C 1
ATOM 653 O O . GLU A 1 84 ? 18.894 -10.289 -21.607 1.00 65.94 84 GLU A O 1
ATOM 658 N N . PHE A 1 85 ? 19.112 -8.059 -21.414 1.00 73.00 85 PHE A N 1
ATOM 659 C CA . PHE A 1 85 ? 19.056 -7.835 -22.848 1.00 73.00 85 PHE A CA 1
ATOM 660 C C . PHE A 1 85 ? 20.310 -8.469 -23.442 1.00 73.00 85 PHE A C 1
ATOM 662 O O . PHE A 1 85 ? 21.414 -7.936 -23.313 1.00 73.00 85 PHE A O 1
ATOM 669 N N . LEU A 1 86 ? 20.131 -9.641 -24.049 1.00 82.38 86 LEU A N 1
ATOM 670 C CA . LEU A 1 86 ? 21.155 -10.334 -24.808 1.00 82.38 86 LEU A CA 1
ATOM 671 C C . LEU A 1 86 ? 21.439 -9.511 -26.057 1.00 82.38 86 LEU A C 1
ATOM 673 O O . LEU A 1 86 ? 20.569 -9.292 -26.905 1.00 82.38 86 LEU A O 1
ATOM 677 N N . CYS A 1 87 ? 22.672 -9.039 -26.182 1.00 85.75 87 CYS A N 1
ATOM 678 C CA . CYS A 1 87 ? 23.078 -8.311 -27.365 1.00 85.75 87 CYS A CA 1
ATOM 679 C C . CYS A 1 87 ? 23.042 -9.242 -28.584 1.00 85.75 87 CYS A C 1
ATOM 681 O O . CYS A 1 87 ? 23.864 -10.148 -28.702 1.00 85.75 87 CYS A O 1
ATOM 683 N N . SER A 1 88 ? 22.163 -8.973 -29.555 1.00 82.50 88 SER A N 1
ATOM 684 C CA . SER A 1 88 ? 22.027 -9.791 -30.774 1.00 82.50 88 SER A CA 1
ATOM 685 C C . SER A 1 88 ? 23.288 -9.815 -31.658 1.00 82.50 88 SER A C 1
ATOM 687 O O . SER A 1 88 ? 23.348 -10.568 -32.626 1.00 82.50 88 SER A O 1
ATOM 689 N N . ARG A 1 89 ? 24.294 -8.968 -31.373 1.00 85.50 89 ARG A N 1
ATOM 690 C CA . ARG A 1 89 ? 25.581 -8.947 -32.086 1.00 85.50 89 ARG A CA 1
ATOM 691 C C . ARG A 1 89 ? 26.589 -9.912 -31.465 1.00 85.50 89 ARG A C 1
ATOM 693 O O . ARG A 1 89 ? 27.147 -10.726 -32.193 1.00 85.50 89 ARG A O 1
ATOM 700 N N . CYS A 1 90 ? 26.833 -9.806 -30.158 1.00 88.06 90 CYS A N 1
ATOM 701 C CA . CYS A 1 90 ? 27.905 -10.538 -29.472 1.00 88.06 90 CYS A CA 1
ATOM 702 C C . CYS A 1 90 ? 27.427 -11.646 -28.523 1.00 88.06 90 CYS A C 1
ATOM 704 O O . CYS A 1 90 ? 28.251 -12.439 -28.080 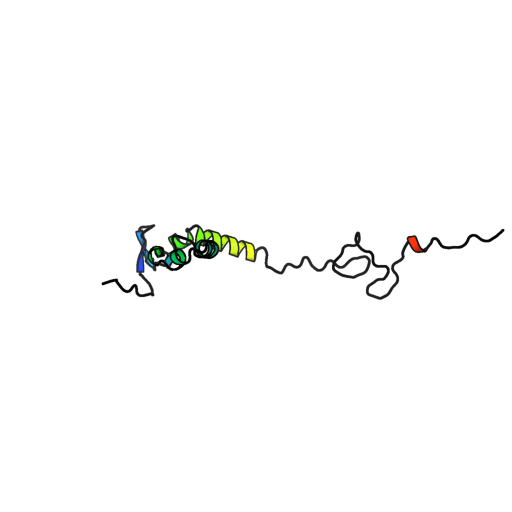1.00 88.06 90 CYS A O 1
ATOM 706 N N . GLY A 1 91 ? 26.134 -11.702 -28.200 1.00 84.50 91 GLY A N 1
ATOM 707 C CA . GLY A 1 91 ? 25.555 -12.690 -27.288 1.00 84.50 91 GLY A CA 1
ATOM 708 C C . GLY A 1 91 ? 25.789 -12.418 -25.798 1.00 84.50 91 GLY A C 1
ATOM 709 O O . GLY A 1 91 ? 25.402 -13.240 -24.981 1.00 84.50 91 GLY A O 1
ATOM 710 N N . ARG A 1 92 ? 26.406 -11.288 -25.414 1.00 86.69 92 ARG A N 1
ATOM 711 C CA . ARG A 1 92 ? 26.622 -10.908 -24.002 1.00 86.69 92 ARG A CA 1
ATOM 712 C C . ARG A 1 92 ? 25.482 -10.029 -23.482 1.00 86.69 92 ARG A C 1
ATOM 714 O O . ARG A 1 92 ? 24.879 -9.283 -24.257 1.00 86.69 92 ARG A O 1
ATOM 721 N N . THR A 1 93 ? 25.214 -10.097 -22.182 1.00 86.19 93 THR A N 1
ATOM 722 C CA . THR A 1 93 ? 24.173 -9.303 -21.516 1.00 86.19 93 THR A CA 1
ATOM 723 C C . THR A 1 93 ? 24.700 -7.923 -21.094 1.00 86.19 93 THR A C 1
ATOM 725 O O . THR A 1 93 ? 25.897 -7.633 -21.176 1.00 86.19 93 THR A O 1
ATOM 728 N N . GLY A 1 94 ? 23.792 -7.015 -20.725 1.00 83.56 94 GLY A N 1
ATOM 729 C CA . GLY A 1 94 ? 24.132 -5.687 -20.192 1.00 83.56 94 GLY A CA 1
ATOM 730 C C . GLY A 1 94 ? 24.233 -4.553 -21.220 1.00 83.56 94 GLY A C 1
ATOM 731 O O . GLY A 1 94 ? 24.451 -3.409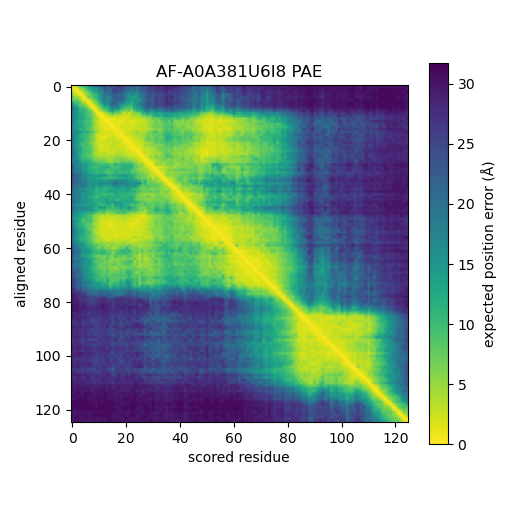 -20.832 1.00 83.56 94 GLY A O 1
ATOM 732 N N . HIS A 1 95 ? 24.046 -4.823 -22.518 1.00 87.94 95 HIS A N 1
ATOM 733 C CA . HIS A 1 95 ? 24.040 -3.785 -23.556 1.00 87.94 95 HIS A CA 1
ATOM 734 C C . HIS A 1 95 ? 23.213 -4.180 -24.789 1.00 87.94 95 HIS A C 1
ATOM 736 O O . HIS A 1 95 ? 22.926 -5.349 -25.027 1.00 87.94 95 HIS A O 1
ATOM 742 N N . ASN A 1 96 ? 22.848 -3.188 -25.606 1.00 83.12 96 ASN A N 1
ATOM 743 C CA . ASN A 1 96 ? 22.140 -3.388 -26.874 1.00 83.12 96 ASN A CA 1
ATOM 744 C C . ASN A 1 96 ? 23.109 -3.432 -28.080 1.00 83.12 96 ASN A C 1
ATOM 746 O O . ASN A 1 96 ? 24.296 -3.128 -27.957 1.00 83.12 96 ASN A O 1
ATOM 750 N N . ARG A 1 97 ? 22.603 -3.779 -29.276 1.00 82.06 97 ARG A N 1
ATOM 751 C CA . ARG A 1 97 ? 23.406 -3.857 -30.516 1.00 82.06 97 ARG A CA 1
ATOM 752 C C . ARG A 1 97 ? 24.127 -2.545 -30.851 1.00 82.06 97 ARG A C 1
ATOM 754 O O . ARG A 1 97 ? 25.262 -2.597 -31.322 1.00 82.06 97 ARG A O 1
ATOM 761 N N . SER A 1 98 ? 23.481 -1.404 -30.618 1.00 81.31 98 SER A N 1
ATOM 762 C CA . SER A 1 98 ? 24.010 -0.074 -30.947 1.00 81.31 98 SER A CA 1
ATOM 763 C C . SER A 1 98 ? 25.196 0.321 -30.064 1.00 81.31 98 SER A C 1
ATOM 765 O O . SER A 1 98 ? 26.126 0.960 -30.542 1.00 81.31 98 SER A O 1
ATOM 767 N N . SER A 1 99 ? 25.207 -0.119 -28.805 1.00 82.31 99 SER A N 1
ATOM 768 C CA . SER A 1 99 ? 26.290 0.109 -27.839 1.00 82.31 99 SER A CA 1
ATOM 769 C C . SER A 1 99 ? 27.297 -1.050 -27.776 1.00 82.31 99 SER A C 1
ATOM 771 O O . SER A 1 99 ? 28.102 -1.130 -26.851 1.00 82.31 99 SER A O 1
ATOM 773 N N . CYS A 1 100 ? 27.259 -1.980 -28.734 1.00 86.12 100 CYS A N 1
ATOM 774 C CA . CYS A 1 100 ? 28.116 -3.161 -28.729 1.00 86.12 100 CYS A CA 1
ATOM 775 C C . CYS A 1 100 ? 29.518 -2.857 -29.276 1.00 86.12 100 CYS A C 1
ATOM 777 O O . CYS A 1 100 ? 29.701 -2.685 -30.485 1.00 86.12 100 CYS A O 1
ATOM 779 N N . LEU A 1 101 ? 30.509 -2.869 -28.380 1.00 84.00 101 LEU A N 1
ATOM 780 C CA . LEU A 1 101 ? 31.934 -2.679 -28.687 1.00 84.00 101 LEU A CA 1
ATOM 781 C C . LEU A 1 101 ? 32.720 -4.000 -28.799 1.00 84.00 101 LEU A C 1
ATOM 783 O O . LEU A 1 101 ? 33.939 -3.983 -28.945 1.00 84.00 101 LEU A O 1
ATOM 787 N N . ALA A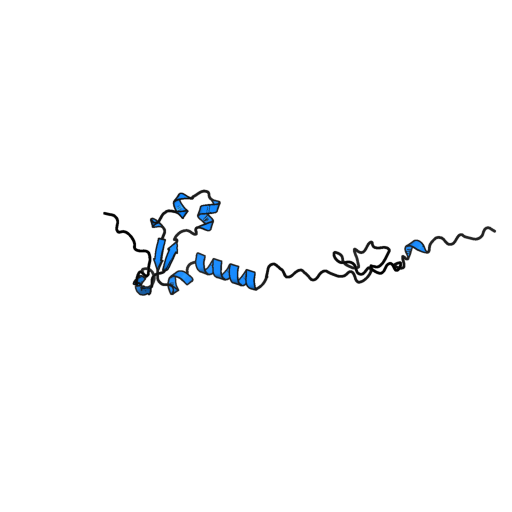 1 102 ? 32.046 -5.151 -28.724 1.00 83.00 102 ALA A N 1
ATOM 788 C CA . ALA A 1 102 ? 32.703 -6.453 -28.786 1.00 83.00 102 ALA A CA 1
ATOM 789 C C . ALA A 1 102 ? 33.238 -6.761 -30.197 1.00 83.00 102 ALA A C 1
ATOM 791 O O . ALA A 1 102 ? 32.557 -6.542 -31.202 1.00 83.00 102 ALA A O 1
ATOM 792 N N . THR A 1 103 ? 34.445 -7.320 -30.250 1.00 83.56 103 THR A N 1
ATOM 793 C CA . THR A 1 103 ? 35.105 -7.819 -31.470 1.00 83.56 103 THR A CA 1
ATOM 794 C C . THR A 1 103 ? 34.925 -9.324 -31.669 1.00 83.56 103 THR A C 1
ATOM 796 O O . THR A 1 103 ? 35.151 -9.834 -32.760 1.00 83.56 103 THR A O 1
ATOM 799 N N . THR A 1 104 ? 34.462 -10.032 -30.641 1.00 86.50 104 THR A N 1
ATOM 800 C CA . THR A 1 104 ? 34.207 -11.476 -30.644 1.00 86.50 104 THR A CA 1
ATOM 801 C C . THR A 1 104 ? 32.827 -11.777 -30.068 1.00 86.50 104 THR A C 1
ATOM 803 O O . THR A 1 104 ? 32.304 -11.018 -29.241 1.00 86.50 104 THR A O 1
ATOM 806 N N . ARG A 1 105 ? 32.216 -12.879 -30.517 1.00 86.12 105 ARG A N 1
ATOM 807 C CA . ARG A 1 105 ? 31.015 -13.441 -29.878 1.00 86.12 105 ARG A CA 1
ATOM 808 C C . ARG A 1 105 ? 31.366 -14.149 -28.569 1.00 86.12 105 ARG A C 1
ATOM 810 O O . ARG A 1 105 ? 32.539 -14.334 -28.249 1.00 86.12 105 ARG A O 1
ATOM 817 N N . VAL A 1 106 ? 30.343 -14.531 -27.806 1.00 86.50 106 VAL A N 1
ATOM 818 C CA . VAL A 1 106 ? 30.494 -15.386 -26.619 1.00 86.50 106 VAL A CA 1
ATOM 819 C C . VAL A 1 106 ? 31.125 -16.745 -26.965 1.00 86.50 106 VAL A C 1
ATOM 821 O O . VAL A 1 106 ? 31.956 -17.223 -26.207 1.00 86.50 106 VAL A O 1
ATOM 824 N N . ASP A 1 107 ? 30.847 -17.283 -28.157 1.00 80.50 107 ASP A N 1
ATOM 825 C CA . ASP A 1 107 ? 31.380 -18.559 -28.667 1.00 80.50 107 ASP A CA 1
ATOM 826 C C . ASP A 1 107 ? 32.828 -18.478 -29.190 1.00 80.50 107 ASP A C 1
ATOM 828 O O . ASP A 1 107 ? 33.331 -19.412 -29.807 1.00 80.50 107 ASP A O 1
ATOM 832 N N . GLY A 1 108 ? 33.498 -17.332 -29.031 1.00 77.38 108 GLY A N 1
ATOM 833 C CA . GLY A 1 108 ? 34.873 -17.126 -29.500 1.00 77.38 108 GLY A CA 1
ATOM 834 C C . GLY A 1 108 ? 35.020 -16.839 -30.999 1.00 77.38 108 GLY A C 1
ATOM 835 O O . GLY A 1 108 ? 36.101 -16.448 -31.430 1.00 77.38 108 GLY A O 1
ATOM 836 N N . SER A 1 109 ? 33.952 -16.939 -31.799 1.00 79.50 109 SER A N 1
ATOM 837 C CA . SER A 1 109 ? 33.989 -16.564 -33.220 1.00 79.50 109 SER A CA 1
ATOM 838 C C . SER A 1 109 ? 34.214 -15.057 -33.401 1.00 79.50 109 SER A C 1
ATOM 840 O O . SER A 1 109 ? 33.546 -14.244 -32.744 1.00 79.50 109 SER A O 1
ATOM 842 N N . GLU A 1 110 ? 35.088 -14.675 -34.331 1.00 79.00 110 GLU A N 1
ATOM 843 C CA . GLU A 1 110 ? 35.342 -13.273 -34.669 1.00 79.00 110 GLU A CA 1
ATOM 844 C C . GLU A 1 110 ? 34.092 -12.606 -35.258 1.00 79.00 110 GLU A C 1
ATOM 846 O O . GLU A 1 110 ? 33.441 -13.119 -36.172 1.00 79.00 110 GLU A O 1
ATOM 851 N N . LEU A 1 111 ? 33.739 -11.431 -34.732 1.00 75.06 111 LEU A N 1
ATOM 852 C CA . LEU A 1 111 ? 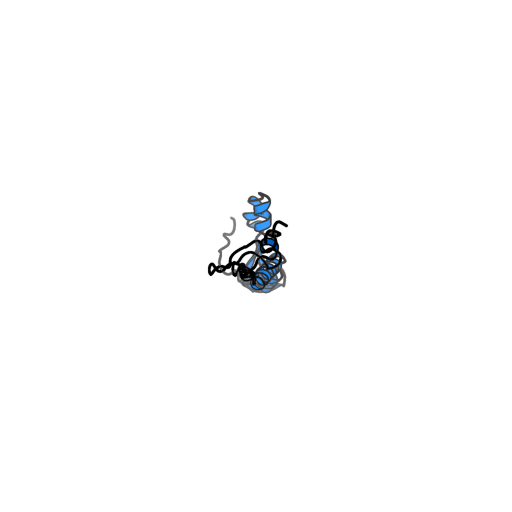32.708 -10.599 -35.337 1.00 75.06 111 LEU A CA 1
ATOM 853 C C . LEU A 1 111 ? 33.325 -9.872 -36.521 1.00 75.06 111 LEU A C 1
ATOM 855 O O . LEU A 1 111 ? 34.279 -9.115 -36.348 1.00 75.06 111 LEU A O 1
ATOM 859 N N . TRP A 1 112 ? 32.747 -10.050 -37.710 1.00 67.69 112 TRP A N 1
ATOM 860 C CA . TRP A 1 112 ? 33.173 -9.318 -38.900 1.00 67.69 112 TRP A CA 1
ATOM 861 C C . TRP A 1 112 ? 33.202 -7.810 -38.610 1.00 67.69 112 TRP A C 1
ATOM 863 O O . TRP A 1 112 ? 32.166 -7.174 -38.381 1.00 67.69 112 TRP A O 1
ATOM 873 N N . ASN A 1 113 ? 34.413 -7.249 -38.560 1.00 63.72 113 ASN A N 1
ATOM 874 C CA . ASN A 1 113 ? 34.641 -5.832 -38.337 1.00 63.72 113 ASN A CA 1
ATOM 875 C C . ASN A 1 113 ? 34.916 -5.160 -39.690 1.00 63.72 113 ASN A C 1
ATOM 877 O O . ASN A 1 113 ? 36.021 -5.304 -40.219 1.00 63.72 113 ASN A O 1
ATOM 881 N N . PRO A 1 114 ? 33.975 -4.374 -40.243 1.00 55.81 114 PRO A N 1
ATOM 882 C CA . PRO A 1 114 ? 34.185 -3.694 -41.520 1.00 55.81 114 PRO A CA 1
ATOM 883 C C . PRO A 1 114 ? 35.390 -2.735 -41.514 1.00 55.81 114 PRO A C 1
ATOM 885 O O . PRO A 1 114 ? 35.901 -2.396 -42.579 1.00 55.81 114 PRO A O 1
ATOM 888 N N . LYS A 1 115 ? 35.896 -2.318 -40.339 1.00 54.56 115 LYS A N 1
ATOM 889 C CA . LYS A 1 115 ? 37.098 -1.471 -40.231 1.00 54.56 115 LYS A CA 1
ATOM 890 C C . LYS A 1 115 ? 38.426 -2.230 -40.368 1.00 54.56 115 LYS A C 1
ATOM 892 O O . LYS A 1 115 ? 39.438 -1.589 -40.622 1.00 54.56 115 LYS A O 1
ATOM 897 N N . ALA A 1 116 ? 38.443 -3.560 -40.249 1.00 52.75 116 ALA A N 1
ATOM 898 C CA . ALA A 1 116 ? 39.669 -4.363 -40.351 1.00 52.75 116 ALA A CA 1
ATOM 899 C C . ALA A 1 116 ? 40.073 -4.696 -41.805 1.00 52.75 116 ALA A C 1
ATOM 901 O O . ALA A 1 116 ? 41.193 -5.124 -42.056 1.00 52.75 116 ALA A O 1
ATOM 902 N N . VAL A 1 117 ? 39.188 -4.472 -42.785 1.00 53.44 117 VAL A N 1
ATOM 903 C CA . VAL A 1 117 ? 39.424 -4.869 -44.189 1.00 53.44 117 VAL A CA 1
ATOM 904 C C . VAL A 1 117 ? 40.320 -3.872 -44.951 1.00 53.44 117 VAL A C 1
ATOM 906 O O . VAL A 1 117 ? 40.814 -4.179 -46.036 1.00 53.44 117 VAL A O 1
ATOM 909 N N . LYS A 1 118 ? 40.617 -2.689 -44.395 1.00 50.12 118 LYS A N 1
ATOM 910 C CA . LYS A 1 118 ? 41.481 -1.688 -45.048 1.00 50.12 118 LYS A CA 1
ATOM 911 C C . LYS A 1 118 ? 42.963 -1.860 -44.699 1.00 50.12 118 LYS A C 1
ATOM 913 O O . LYS A 1 118 ? 43.587 -0.956 -44.163 1.00 50.12 118 LYS A O 1
ATOM 918 N N . ALA A 1 119 ? 43.528 -3.015 -45.033 1.00 53.16 119 ALA A N 1
ATOM 919 C CA . ALA A 1 119 ? 44.978 -3.222 -45.042 1.00 53.16 119 ALA A CA 1
ATOM 920 C C . ALA A 1 119 ? 45.383 -4.272 -46.091 1.00 53.16 119 ALA A C 1
ATOM 922 O O . ALA A 1 119 ? 46.084 -5.236 -45.803 1.00 53.16 119 ALA A O 1
ATOM 923 N N . LYS A 1 120 ? 44.925 -4.118 -47.337 1.00 50.16 120 LYS A N 1
ATOM 924 C CA . LYS A 1 120 ? 45.524 -4.821 -48.481 1.00 50.16 120 LYS A CA 1
ATOM 925 C C . LYS A 1 120 ? 46.479 -3.825 -49.151 1.00 50.16 120 LYS A C 1
ATOM 927 O O . LYS A 1 120 ? 46.027 -2.845 -49.737 1.00 50.16 120 LYS A O 1
ATOM 932 N N . LYS A 1 121 ? 47.790 -4.024 -48.951 1.00 49.38 121 LYS A N 1
ATOM 933 C CA . LYS A 1 121 ? 48.882 -3.216 -49.525 1.00 49.38 121 LYS A CA 1
ATOM 934 C C . LYS A 1 121 ? 48.703 -3.069 -51.044 1.00 49.38 121 LYS A C 1
ATOM 936 O O . LYS A 1 121 ? 48.442 -4.055 -51.729 1.00 49.38 121 LYS A O 1
ATOM 941 N N . LYS A 1 122 ? 48.862 -1.843 -51.549 1.00 43.31 122 LYS A N 1
ATOM 942 C CA . LYS A 1 122 ? 48.981 -1.524 -52.981 1.00 43.31 122 LYS A CA 1
ATOM 943 C C . LYS A 1 122 ? 50.266 -2.190 -53.516 1.00 43.31 122 LYS A C 1
ATOM 945 O O . LYS A 1 122 ? 51.287 -2.042 -52.848 1.00 43.31 122 LYS A O 1
ATOM 950 N N . PRO A 1 123 ? 50.245 -2.928 -54.641 1.00 49.09 123 PRO A N 1
ATOM 951 C CA . PRO A 1 123 ? 51.472 -3.464 -55.219 1.00 49.09 123 PRO A CA 1
ATOM 952 C C . PRO A 1 123 ? 52.332 -2.315 -55.760 1.00 49.09 123 PRO A C 1
ATOM 954 O O . PRO A 1 123 ? 51.817 -1.393 -56.399 1.00 49.09 123 PRO A O 1
ATOM 957 N N . GLU A 1 124 ? 53.619 -2.374 -55.431 1.00 54.09 124 GLU A N 1
ATOM 958 C CA . GLU A 1 124 ? 54.676 -1.481 -55.909 1.00 54.09 124 GLU A CA 1
ATOM 959 C C . GLU A 1 124 ? 54.818 -1.645 -57.429 1.00 54.09 124 GLU A C 1
ATOM 961 O O . GLU A 1 124 ? 54.753 -2.769 -57.936 1.00 54.09 124 GLU A O 1
ATOM 966 N N . ARG A 1 125 ? 54.906 -0.527 -58.153 1.00 53.16 125 ARG A N 1
ATOM 967 C CA . ARG A 1 125 ? 54.997 -0.478 -59.614 1.00 53.16 125 ARG A CA 1
ATOM 968 C C . ARG A 1 125 ? 56.256 0.265 -60.012 1.00 53.16 125 ARG A C 1
ATOM 970 O O . ARG A 1 125 ? 56.513 1.299 -59.356 1.00 53.16 125 ARG A O 1
#

pLDDT: mean 73.34, std 13.94, range [33.78, 90.5]

Organism: NCBI:txid408172

Secondary structure (DSSP, 8-state):
------SS--EEE-TTT--EEEEEEEESS-HHHHHHTT-HHHHH-GGGEEEEEHHHHHTSHHHHHHHHHHHHHHHS-TT--------TTT--SSS-STT---SB-TTSPBP--TTTT---PPPP-

Mean predicted aligned error: 17.04 Å

Sequence (125 aa):
MARQWDKTDSRGKCPVCGQHATLDPQHITSQGNTEGANQQWLARNQGKIVHICRKCHDQMADSMMRNRLEKKAEANPPGKSRGEFLCSRCGRTGHNRSSCLATTRVDGSELWNPKAVKAKKKPER